Protein AF-A0A6N8WXF1-F1 (afdb_monomer)

Structure (mmCIF, N/CA/C/O backbone):
data_AF-A0A6N8WXF1-F1
#
_entry.id   AF-A0A6N8WXF1-F1
#
loop_
_atom_site.group_PDB
_atom_site.id
_atom_site.type_symbol
_atom_site.label_atom_id
_atom_site.label_alt_id
_atom_site.label_comp_id
_atom_site.label_asym_id
_atom_site.label_entity_id
_atom_site.label_seq_id
_atom_site.pdbx_PDB_ins_code
_atom_site.Cartn_x
_atom_site.Cartn_y
_atom_site.Cartn_z
_atom_site.occupancy
_atom_site.B_iso_or_equiv
_atom_site.auth_seq_id
_atom_site.auth_comp_id
_atom_site.auth_asym_id
_atom_site.auth_atom_id
_atom_site.pdbx_PDB_model_num
ATOM 1 N N . MET A 1 1 ? -14.142 -8.133 22.635 1.00 45.91 1 MET A N 1
ATOM 2 C CA . MET A 1 1 ? -13.012 -7.205 22.395 1.00 45.91 1 MET A CA 1
ATOM 3 C C . MET A 1 1 ? -13.381 -6.278 21.242 1.00 45.91 1 MET A C 1
ATOM 5 O O . MET A 1 1 ? -13.511 -6.754 20.126 1.00 45.91 1 MET A O 1
ATOM 9 N N . VAL A 1 2 ? -13.614 -4.989 21.506 1.00 54.34 2 VAL A N 1
ATOM 10 C CA . VAL A 1 2 ? -14.105 -3.998 20.513 1.00 54.34 2 VAL A CA 1
ATOM 11 C C . VAL A 1 2 ? -12.969 -3.399 19.661 1.00 54.34 2 VAL A C 1
ATOM 13 O O . VAL A 1 2 ? -13.206 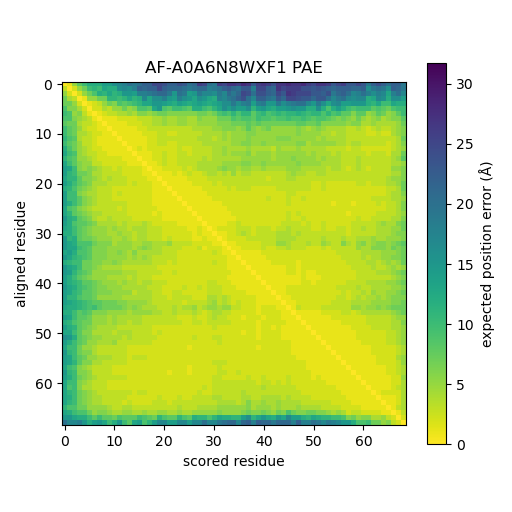-2.853 18.588 1.00 54.34 2 VAL A O 1
ATOM 16 N N . ILE A 1 3 ? -11.720 -3.572 20.104 1.00 54.09 3 ILE A N 1
ATOM 17 C CA . ILE A 1 3 ? -10.521 -2.968 19.502 1.00 54.09 3 ILE A CA 1
ATOM 18 C C . ILE A 1 3 ? -10.325 -3.422 18.042 1.00 54.09 3 ILE A C 1
ATOM 20 O O . ILE A 1 3 ? -10.034 -2.603 17.183 1.00 54.09 3 ILE A O 1
ATOM 24 N N . GLY A 1 4 ? -10.620 -4.686 17.713 1.00 61.22 4 GLY A N 1
ATOM 25 C CA . GLY A 1 4 ? -10.473 -5.186 16.339 1.00 61.22 4 GLY A CA 1
ATOM 26 C C . GLY A 1 4 ? -11.506 -4.655 15.333 1.00 61.22 4 GLY A C 1
ATOM 27 O O . GLY A 1 4 ? -11.238 -4.663 14.135 1.00 61.22 4 GLY A O 1
ATOM 28 N N . GLN A 1 5 ? -12.682 -4.201 15.781 1.00 64.06 5 GLN A N 1
ATOM 29 C CA . GLN A 1 5 ? -13.746 -3.761 14.867 1.00 64.06 5 GLN A CA 1
ATOM 30 C C . GLN A 1 5 ? -13.648 -2.276 14.515 1.00 64.06 5 GLN A C 1
ATOM 32 O O . GLN A 1 5 ? -13.807 -1.929 13.347 1.00 64.06 5 GLN A O 1
ATOM 37 N N . HIS A 1 6 ? -13.313 -1.413 15.478 1.00 66.25 6 HIS A N 1
ATOM 38 C CA . HIS A 1 6 ? -13.120 0.013 15.196 1.00 66.25 6 HIS A CA 1
ATOM 39 C C . HIS A 1 6 ? -11.926 0.271 14.271 1.00 66.25 6 HIS A C 1
ATOM 41 O O . HIS A 1 6 ? -12.035 1.074 13.342 1.00 66.25 6 HIS A O 1
ATOM 47 N N . ASP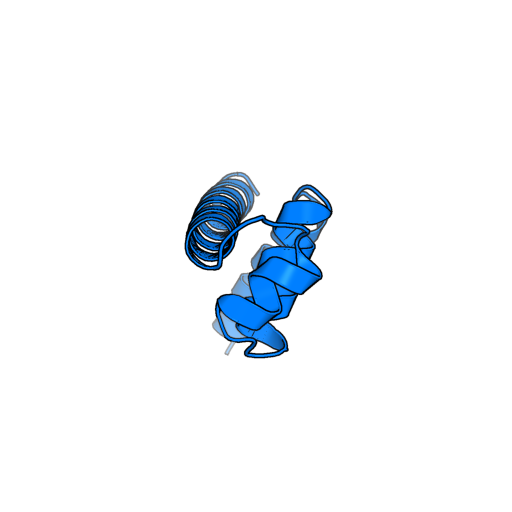 A 1 7 ? -10.813 -0.439 14.472 1.00 73.62 7 ASP A N 1
ATOM 48 C CA . ASP A 1 7 ? -9.636 -0.293 13.610 1.00 73.62 7 ASP A CA 1
ATOM 49 C C . ASP A 1 7 ? -9.920 -0.791 12.189 1.00 73.62 7 ASP A C 1
ATOM 51 O O . ASP A 1 7 ? -9.522 -0.154 11.211 1.00 73.62 7 ASP A O 1
ATOM 55 N N . ARG A 1 8 ? -10.703 -1.869 12.061 1.00 79.88 8 ARG A N 1
ATOM 56 C CA . ARG A 1 8 ? -11.152 -2.386 10.766 1.00 79.88 8 ARG A CA 1
ATOM 57 C C . ARG A 1 8 ? -12.079 -1.414 10.037 1.00 79.88 8 ARG A C 1
ATOM 59 O O . ARG A 1 8 ? -11.888 -1.187 8.848 1.00 79.88 8 ARG A O 1
ATOM 66 N N . GLN A 1 9 ? -13.042 -0.805 10.726 1.00 83.62 9 GLN A N 1
ATOM 67 C CA . GLN A 1 9 ? -13.957 0.162 10.110 1.00 83.62 9 GLN A CA 1
ATOM 68 C C . GLN A 1 9 ? -13.228 1.417 9.622 1.00 83.62 9 GLN A C 1
ATOM 70 O O . GLN A 1 9 ? -13.492 1.893 8.519 1.00 83.62 9 GLN A O 1
ATOM 75 N N . ARG A 1 10 ? -12.273 1.936 10.404 1.00 82.12 10 ARG A N 1
ATOM 76 C CA . ARG A 1 10 ? -11.433 3.071 9.986 1.00 82.12 10 ARG A CA 1
ATOM 77 C C . ARG A 1 10 ? -10.552 2.716 8.796 1.00 82.12 10 ARG A C 1
ATOM 79 O O . ARG A 1 10 ? -10.417 3.527 7.884 1.00 82.12 10 ARG A O 1
ATOM 86 N N . TYR A 1 11 ? -9.992 1.510 8.788 1.00 83.69 11 TYR A N 1
ATOM 87 C CA . TYR A 1 11 ? -9.221 0.995 7.662 1.00 83.69 11 TYR A CA 1
ATOM 88 C C . TYR A 1 11 ? -10.073 0.892 6.387 1.00 83.69 11 TYR A C 1
ATOM 90 O O . TYR A 1 11 ? -9.698 1.444 5.354 1.00 83.69 11 TYR A O 1
ATOM 98 N N . GLU A 1 12 ? -11.246 0.257 6.461 1.00 85.62 12 GLU A N 1
ATOM 99 C CA . GLU A 1 12 ? -12.167 0.113 5.327 1.00 85.62 12 GLU A CA 1
ATOM 100 C C . GLU A 1 12 ? -12.653 1.480 4.811 1.00 85.62 12 GLU A C 1
ATOM 102 O O . GLU A 1 12 ? -12.624 1.728 3.603 1.00 85.62 12 GLU A O 1
ATOM 107 N N . ALA A 1 13 ? -13.016 2.405 5.706 1.00 87.44 13 ALA A N 1
ATOM 108 C CA . ALA A 1 13 ? -13.416 3.763 5.338 1.00 87.44 13 ALA A CA 1
ATOM 109 C C . ALA A 1 13 ? -12.257 4.570 4.724 1.00 87.44 13 ALA A C 1
ATOM 111 O O . ALA A 1 13 ? -12.442 5.263 3.722 1.00 87.44 13 ALA A O 1
ATOM 112 N N . GLY A 1 14 ? -11.046 4.458 5.279 1.00 87.44 14 GLY A N 1
ATOM 113 C CA . GLY A 1 14 ? -9.844 5.093 4.737 1.00 87.44 14 GLY A CA 1
ATOM 114 C C . GLY A 1 14 ? -9.504 4.577 3.337 1.00 87.44 14 GLY A C 1
ATOM 115 O O . GLY A 1 14 ? -9.246 5.368 2.430 1.00 87.44 14 GLY A O 1
ATOM 116 N N . LEU A 1 15 ? -9.596 3.260 3.117 1.00 87.31 15 LEU A N 1
ATOM 117 C CA . LEU A 1 15 ? -9.415 2.637 1.801 1.00 87.31 15 LEU A CA 1
ATOM 118 C C . LEU A 1 15 ? -10.415 3.131 0.755 1.00 87.31 15 LEU A C 1
ATOM 120 O O . LEU A 1 15 ? -10.050 3.247 -0.414 1.00 87.31 15 LEU A O 1
ATOM 124 N N . GLN A 1 16 ? -11.660 3.406 1.146 1.00 88.62 16 GLN A N 1
ATOM 125 C CA . GLN A 1 16 ? -12.675 3.937 0.231 1.00 88.62 16 GLN A CA 1
ATOM 126 C C . GLN A 1 16 ? -12.399 5.387 -0.188 1.00 88.62 16 GLN A C 1
ATOM 128 O O . GLN A 1 16 ? -12.739 5.759 -1.309 1.00 88.62 16 GLN A O 1
ATOM 133 N N . ARG A 1 17 ? -11.767 6.190 0.677 1.00 88.06 17 ARG A N 1
ATOM 134 C CA . ARG A 1 17 ? -11.400 7.591 0.388 1.00 88.06 17 ARG A CA 1
ATOM 135 C C . ARG A 1 17 ? -10.120 7.724 -0.435 1.00 88.06 17 ARG A C 1
ATOM 137 O O . ARG A 1 17 ? -9.913 8.725 -1.118 1.00 88.06 17 ARG A O 1
ATOM 144 N N . LEU A 1 18 ? -9.261 6.708 -0.397 1.00 88.88 18 LEU A N 1
ATOM 145 C CA . LEU A 1 18 ? -8.036 6.663 -1.183 1.00 88.88 18 LEU A CA 1
ATOM 146 C C . LEU A 1 18 ? -8.304 6.601 -2.685 1.00 88.88 18 LEU A C 1
ATOM 148 O O . LEU A 1 18 ? -9.260 6.001 -3.175 1.00 88.88 18 LEU A O 1
ATOM 152 N N . ARG A 1 19 ? -7.361 7.156 -3.448 1.00 90.75 19 ARG A N 1
ATOM 153 C CA . ARG A 1 19 ? -7.383 7.055 -4.909 1.00 90.75 19 ARG A CA 1
ATOM 154 C C . ARG A 1 19 ? -7.311 5.582 -5.335 1.00 90.75 19 ARG A C 1
ATOM 156 O O . ARG A 1 19 ? -6.566 4.815 -4.718 1.00 90.75 19 ARG A O 1
ATOM 163 N N . PRO A 1 20 ? -7.953 5.187 -6.451 1.00 89.81 20 PRO A N 1
ATOM 164 C CA . PRO A 1 20 ? -8.004 3.788 -6.888 1.00 89.81 20 PRO A CA 1
ATOM 165 C C . PRO A 1 20 ? -6.630 3.131 -7.073 1.00 89.81 20 PRO A C 1
ATOM 167 O O . PRO A 1 20 ? -6.476 1.928 -6.882 1.00 89.81 20 PRO A O 1
ATOM 170 N N . ILE A 1 21 ? -5.617 3.910 -7.461 1.00 88.62 21 ILE A N 1
ATOM 171 C CA . ILE A 1 21 ? -4.238 3.423 -7.605 1.00 88.62 21 ILE A CA 1
ATOM 172 C C . ILE A 1 21 ? -3.584 3.123 -6.248 1.00 88.62 21 ILE A C 1
ATOM 174 O O . ILE A 1 21 ? -2.887 2.124 -6.110 1.00 88.62 21 ILE A O 1
ATOM 178 N N . ASP A 1 22 ? -3.852 3.950 -5.236 1.00 91.69 22 ASP A N 1
ATOM 179 C CA . ASP A 1 22 ? -3.284 3.795 -3.899 1.00 91.69 22 ASP A CA 1
ATOM 180 C C . ASP A 1 22 ? -3.970 2.626 -3.172 1.00 91.69 22 ASP A C 1
ATOM 182 O O . ASP A 1 22 ? -3.300 1.790 -2.570 1.00 91.69 22 ASP A O 1
ATOM 186 N N . ARG A 1 23 ? -5.296 2.499 -3.327 1.00 92.50 23 ARG A N 1
ATOM 187 C CA . ARG A 1 23 ? -6.064 1.346 -2.837 1.00 92.50 23 ARG A CA 1
ATOM 188 C C . ARG A 1 23 ? -5.557 0.030 -3.432 1.00 92.50 23 ARG A C 1
ATOM 190 O O . ARG A 1 23 ? -5.312 -0.916 -2.690 1.00 92.50 23 ARG A O 1
ATOM 197 N N . ARG A 1 24 ? -5.355 -0.029 -4.756 1.00 92.50 24 ARG A N 1
ATOM 198 C CA . ARG A 1 24 ? -4.803 -1.221 -5.427 1.00 92.50 24 ARG A CA 1
ATOM 199 C C . ARG A 1 24 ? -3.418 -1.593 -4.903 1.00 92.50 24 ARG A C 1
ATOM 201 O O . ARG A 1 24 ? -3.163 -2.772 -4.693 1.00 92.50 24 ARG A O 1
ATOM 208 N N . ALA A 1 25 ? -2.555 -0.608 -4.652 1.00 93.12 25 ALA A N 1
ATOM 209 C CA . ALA A 1 25 ? -1.222 -0.847 -4.102 1.00 93.12 25 ALA A CA 1
ATOM 210 C C . ALA A 1 25 ? -1.271 -1.479 -2.703 1.00 93.12 25 ALA A C 1
ATOM 212 O O . ALA A 1 25 ? -0.497 -2.388 -2.417 1.00 93.12 25 ALA A O 1
ATOM 213 N N . ILE A 1 26 ? -2.196 -1.027 -1.851 1.00 92.25 26 ILE A N 1
ATOM 214 C CA . ILE A 1 26 ? -2.367 -1.564 -0.495 1.00 92.25 26 ILE A CA 1
ATOM 215 C C . ILE A 1 26 ? -2.926 -2.990 -0.541 1.00 92.25 26 ILE A C 1
ATOM 217 O O . ILE A 1 26 ? -2.354 -3.873 0.089 1.00 92.25 26 ILE A O 1
ATOM 221 N N . ILE A 1 27 ? -3.979 -3.237 -1.328 1.00 91.69 27 ILE A N 1
ATOM 222 C CA . ILE A 1 27 ? -4.581 -4.576 -1.470 1.00 91.69 27 ILE A CA 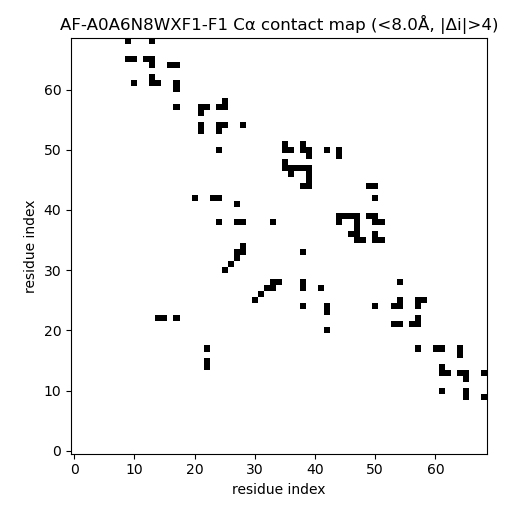1
ATOM 223 C C . ILE A 1 27 ? -3.551 -5.573 -2.013 1.00 91.69 27 ILE A C 1
ATOM 225 O O . ILE A 1 27 ? -3.343 -6.634 -1.433 1.00 91.69 27 ILE A O 1
ATOM 229 N N . ALA A 1 28 ? -2.850 -5.220 -3.092 1.00 91.94 28 ALA A N 1
ATOM 230 C CA . ALA A 1 28 ? -1.858 -6.104 -3.692 1.00 91.94 28 ALA A CA 1
ATOM 231 C C . ALA A 1 28 ? -0.694 -6.423 -2.737 1.00 91.94 28 ALA A C 1
ATOM 233 O O . ALA A 1 28 ? -0.185 -7.539 -2.741 1.00 91.94 28 ALA A O 1
ATOM 234 N N . ASN A 1 29 ? -0.287 -5.468 -1.896 1.00 92.75 29 ASN A N 1
ATOM 235 C CA . ASN A 1 29 ? 0.809 -5.674 -0.956 1.00 92.75 29 ASN A CA 1
ATOM 236 C C . ASN A 1 29 ? 0.393 -6.422 0.322 1.00 92.75 29 ASN A C 1
ATOM 238 O O . ASN A 1 29 ? 1.112 -7.323 0.739 1.00 92.75 29 ASN A O 1
ATOM 242 N N . ILE A 1 30 ? -0.727 -6.047 0.947 1.00 88.06 30 ILE A N 1
ATOM 243 C CA . ILE A 1 30 ? -1.137 -6.568 2.262 1.00 88.06 30 ILE A CA 1
ATOM 244 C C . ILE A 1 30 ? -2.048 -7.788 2.130 1.00 88.06 30 ILE A C 1
ATOM 246 O O . ILE A 1 30 ? -1.866 -8.760 2.854 1.00 88.06 30 ILE A O 1
ATOM 250 N N . GLU A 1 31 ? -3.033 -7.743 1.231 1.00 87.56 31 GLU A N 1
ATOM 251 C CA . GLU A 1 31 ? -4.045 -8.802 1.123 1.00 87.56 31 GLU A CA 1
ATOM 252 C C . GLU A 1 31 ? -3.581 -9.936 0.206 1.00 87.56 31 GLU A C 1
ATOM 254 O O . GLU A 1 31 ? -3.783 -11.104 0.523 1.00 87.56 31 GLU A O 1
ATOM 259 N N . LEU A 1 32 ? -2.934 -9.599 -0.915 1.00 89.75 32 LEU A N 1
ATOM 260 C CA . LEU A 1 32 ? -2.448 -10.590 -1.884 1.00 89.75 32 LEU A CA 1
ATOM 261 C C . LEU A 1 32 ? -0.990 -11.011 -1.647 1.00 89.75 32 LEU A C 1
ATOM 263 O O . LEU A 1 32 ? -0.540 -11.994 -2.232 1.00 89.75 32 LEU A O 1
ATOM 267 N N . GLY A 1 33 ? -0.244 -10.280 -0.811 1.00 90.44 33 GLY A N 1
ATOM 268 C CA . GLY A 1 33 ? 1.142 -10.609 -0.468 1.00 90.44 33 GLY A CA 1
ATOM 269 C C . 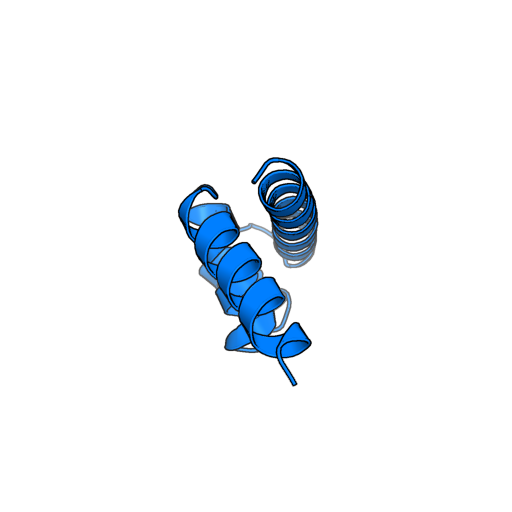GLY A 1 33 ? 2.123 -10.533 -1.643 1.00 90.44 33 GLY A C 1
ATOM 270 O O . GLY A 1 33 ? 3.139 -11.225 -1.634 1.00 90.44 33 GLY A O 1
ATOM 271 N N . TYR A 1 34 ? 1.832 -9.725 -2.668 1.00 93.12 34 TYR A N 1
ATOM 272 C CA . TYR A 1 34 ? 2.690 -9.614 -3.847 1.00 93.12 34 TYR A CA 1
ATOM 273 C C . TYR A 1 34 ? 4.056 -9.018 -3.509 1.00 93.12 34 TYR A C 1
ATOM 275 O O . TYR A 1 34 ? 4.180 -8.064 -2.730 1.00 93.12 34 TYR A O 1
ATOM 283 N N . ASN A 1 35 ? 5.086 -9.552 -4.164 1.00 92.81 35 ASN A N 1
ATOM 284 C CA . ASN A 1 35 ? 6.425 -8.985 -4.108 1.00 92.81 35 ASN A CA 1
ATOM 285 C C . ASN A 1 35 ? 6.506 -7.678 -4.929 1.00 92.81 35 ASN A C 1
ATOM 287 O O . ASN A 1 35 ? 5.582 -7.311 -5.660 1.00 92.81 35 ASN A O 1
ATOM 291 N N . TYR A 1 36 ? 7.612 -6.938 -4.808 1.00 90.69 36 TYR A N 1
ATOM 292 C CA . TYR A 1 36 ? 7.741 -5.632 -5.468 1.00 90.69 36 TYR A CA 1
ATOM 293 C C . TYR A 1 36 ? 7.782 -5.712 -7.002 1.00 90.69 36 TYR A C 1
ATOM 295 O O . TYR A 1 36 ? 7.352 -4.767 -7.661 1.00 90.69 36 TYR A O 1
ATOM 303 N N . GLU A 1 37 ? 8.229 -6.831 -7.575 1.00 93.94 37 GLU A N 1
ATOM 304 C CA . GLU A 1 37 ? 8.238 -7.049 -9.027 1.00 93.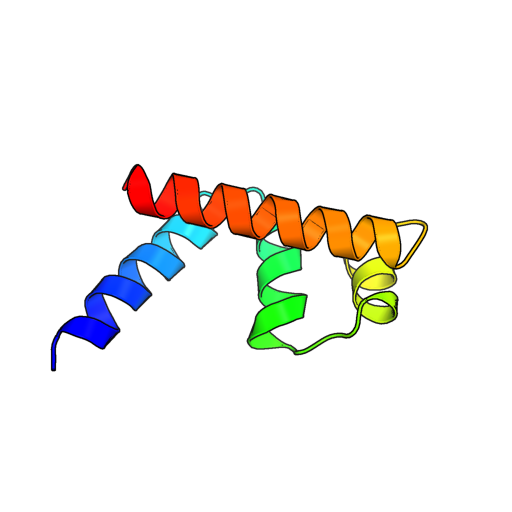94 37 GLU A CA 1
ATOM 305 C C . GLU A 1 37 ? 6.816 -7.238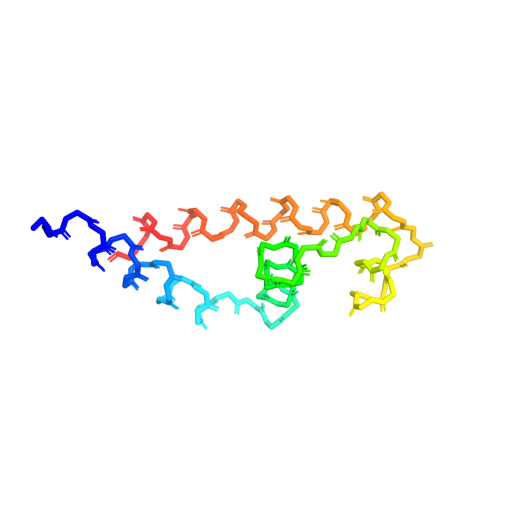 -9.566 1.00 93.94 37 GLU A C 1
ATOM 307 O O . GLU A 1 37 ? 6.401 -6.566 -10.508 1.00 93.94 37 GLU A O 1
ATOM 312 N N . GLN A 1 38 ? 6.022 -8.077 -8.902 1.00 94.44 38 GLN A N 1
ATOM 313 C CA . GLN A 1 38 ? 4.606 -8.279 -9.205 1.00 94.44 38 GLN A CA 1
ATOM 314 C C . GLN A 1 38 ? 3.806 -6.990 -8.998 1.00 94.44 38 GLN A C 1
ATOM 316 O O . GLN A 1 38 ? 2.946 -6.648 -9.808 1.00 94.44 38 GLN A O 1
ATOM 321 N N . LEU A 1 39 ? 4.117 -6.230 -7.945 1.00 93.75 39 LEU A N 1
ATOM 322 C CA . LEU A 1 39 ? 3.514 -4.920 -7.714 1.00 93.75 39 LEU A CA 1
ATOM 323 C C . LEU A 1 39 ? 3.832 -3.935 -8.839 1.00 93.75 39 LEU A C 1
ATOM 325 O O . LEU A 1 39 ? 2.965 -3.139 -9.186 1.00 93.75 39 LEU A O 1
ATOM 329 N N . ALA A 1 40 ? 5.033 -3.974 -9.420 1.00 94.56 40 ALA A N 1
ATOM 330 C CA . ALA A 1 40 ? 5.367 -3.115 -10.550 1.00 94.56 40 ALA A CA 1
ATOM 331 C C . ALA A 1 40 ? 4.486 -3.411 -11.765 1.00 94.56 40 ALA A C 1
ATOM 333 O O . ALA A 1 40 ? 3.959 -2.478 -12.365 1.00 94.56 40 ALA A O 1
ATOM 334 N N . LEU A 1 41 ? 4.225 -4.688 -12.051 1.00 93.56 41 LEU A N 1
ATOM 335 C CA . LEU A 1 41 ? 3.314 -5.096 -13.123 1.00 93.56 41 LEU A CA 1
ATOM 336 C C . LEU A 1 41 ? 1.869 -4.652 -12.847 1.00 93.56 41 LEU A C 1
ATOM 338 O O . LEU A 1 41 ? 1.213 -4.070 -13.704 1.00 93.56 41 LEU A O 1
ATOM 342 N N . VAL A 1 42 ? 1.375 -4.876 -11.628 1.00 91.56 42 VAL A N 1
ATOM 343 C CA . VAL A 1 42 ? -0.013 -4.561 -11.238 1.00 91.56 42 VAL A CA 1
ATOM 344 C C . VAL A 1 42 ? -0.277 -3.053 -11.176 1.00 91.56 42 VAL A C 1
ATOM 346 O O . VAL A 1 42 ? -1.392 -2.598 -11.443 1.00 91.56 42 VAL A O 1
ATOM 349 N N . LEU A 1 43 ? 0.733 -2.271 -10.791 1.00 90.88 43 LEU A N 1
ATOM 350 C CA . LEU A 1 43 ? 0.643 -0.818 -10.633 1.00 90.88 43 LEU A CA 1
ATOM 351 C C . LEU A 1 43 ? 1.139 -0.039 -11.854 1.00 90.88 43 LEU A C 1
ATOM 353 O O . LEU A 1 43 ? 1.203 1.194 -11.773 1.00 90.88 43 LEU A O 1
ATOM 357 N N . ASP A 1 44 ? 1.488 -0.739 -12.936 1.00 93.62 44 ASP A N 1
ATOM 358 C CA . ASP A 1 44 ? 2.051 -0.172 -14.163 1.00 93.62 44 ASP A CA 1
ATOM 359 C C . ASP A 1 44 ? 3.240 0.759 -13.855 1.00 93.62 44 ASP A C 1
ATOM 361 O O . ASP A 1 44 ? 3.253 1.965 -14.128 1.00 93.62 44 ASP A O 1
ATOM 365 N N . LYS A 1 45 ? 4.221 0.215 -13.123 1.00 93.62 45 LYS A N 1
ATOM 366 C CA . LYS A 1 45 ? 5.455 0.906 -12.744 1.00 93.62 45 LYS A CA 1
ATOM 367 C C . LYS A 1 45 ? 6.650 0.326 -13.488 1.00 93.62 45 LYS A C 1
ATOM 369 O O . LYS A 1 45 ? 6.762 -0.888 -13.606 1.00 93.62 45 LYS A O 1
ATOM 374 N N . PRO A 1 46 ? 7.589 1.188 -13.918 1.00 92.44 46 PRO A N 1
ATOM 375 C CA . PRO A 1 46 ? 8.734 0.760 -14.716 1.00 92.44 46 PRO A CA 1
ATOM 376 C C . PRO A 1 46 ? 9.733 -0.080 -13.915 1.00 92.44 46 PRO A C 1
ATOM 378 O O . PRO A 1 46 ? 10.537 -0.791 -14.504 1.00 92.44 46 PRO A O 1
ATOM 381 N N . THR A 1 47 ? 9.716 0.024 -12.582 1.00 95.75 47 THR A N 1
ATOM 382 C CA . THR A 1 47 ? 10.632 -0.704 -11.703 1.00 95.75 47 THR A CA 1
ATOM 383 C C . THR A 1 47 ? 9.941 -1.165 -10.415 1.00 95.75 47 THR A C 1
ATOM 385 O O . THR A 1 47 ? 9.014 -0.490 -9.936 1.00 95.75 47 THR A O 1
ATOM 388 N N . PRO A 1 48 ? 10.425 -2.259 -9.796 1.00 94.44 48 PRO A N 1
ATOM 389 C CA . PRO A 1 48 ? 10.000 -2.694 -8.461 1.00 94.44 48 PRO A CA 1
ATOM 390 C C . PRO A 1 48 ? 10.135 -1.583 -7.412 1.00 94.44 48 PRO A C 1
ATOM 392 O O . PRO A 1 48 ? 9.269 -1.401 -6.556 1.00 94.44 48 PRO A O 1
ATOM 395 N N . GLU A 1 49 ? 11.158 -0.742 -7.547 1.00 95.38 49 GLU A N 1
ATOM 396 C CA . GLU A 1 4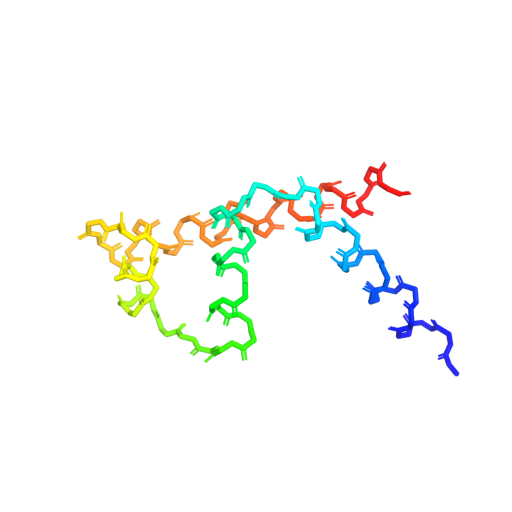9 ? 11.446 0.327 -6.588 1.00 95.38 49 GLU A CA 1
ATOM 397 C C . GLU A 1 49 ? 10.409 1.449 -6.677 1.00 95.38 49 GLU A C 1
ATOM 399 O O . GLU A 1 49 ? 9.965 1.989 -5.656 1.00 95.38 49 GLU A O 1
ATOM 404 N N . ALA A 1 50 ? 9.948 1.758 -7.892 1.00 94.12 50 ALA A N 1
ATOM 405 C CA . ALA A 1 50 ? 8.837 2.676 -8.103 1.00 94.12 50 ALA A CA 1
ATOM 406 C C . ALA A 1 50 ? 7.525 2.116 -7.525 1.00 94.12 50 ALA A C 1
ATOM 408 O O . ALA A 1 50 ? 6.728 2.878 -6.966 1.00 94.12 50 ALA A O 1
ATOM 409 N N . ALA A 1 51 ? 7.317 0.797 -7.593 1.00 94.50 51 ALA A N 1
ATOM 410 C CA . ALA A 1 51 ? 6.176 0.130 -6.972 1.00 94.50 51 ALA A CA 1
ATOM 411 C C . ALA A 1 51 ? 6.252 0.170 -5.437 1.00 94.50 51 ALA A C 1
ATOM 413 O O . ALA A 1 51 ? 5.287 0.571 -4.782 1.00 94.50 51 ALA A O 1
ATOM 414 N N . ARG A 1 52 ? 7.421 -0.119 -4.851 1.00 93.56 52 ARG A N 1
ATOM 415 C CA . ARG A 1 52 ? 7.682 0.012 -3.408 1.00 93.56 52 ARG A CA 1
ATOM 416 C C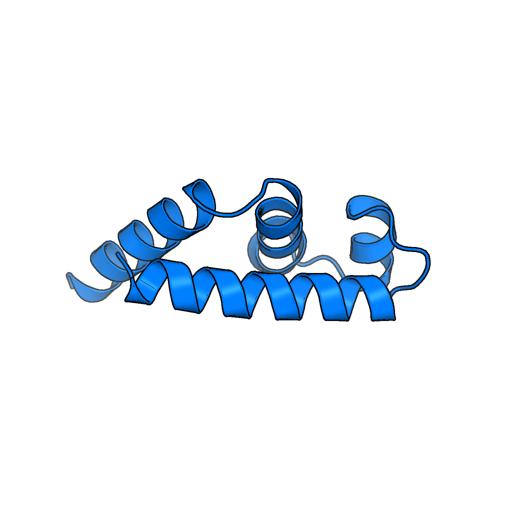 . ARG A 1 52 ? 7.389 1.428 -2.913 1.00 93.56 52 ARG A C 1
ATOM 418 O O . ARG A 1 52 ? 6.738 1.609 -1.881 1.00 93.56 52 ARG A O 1
ATOM 425 N N . LEU A 1 53 ? 7.827 2.448 -3.653 1.00 95.44 53 LEU A N 1
ATOM 426 C CA . LEU A 1 53 ? 7.551 3.843 -3.312 1.00 95.44 53 LEU A CA 1
ATOM 427 C C . LEU A 1 53 ? 6.054 4.176 -3.409 1.00 95.44 53 LEU A C 1
ATOM 429 O O . LEU A 1 53 ? 5.540 4.907 -2.558 1.00 95.44 53 LEU A O 1
ATOM 433 N N . ALA A 1 54 ? 5.351 3.643 -4.412 1.00 93.56 54 ALA A N 1
ATOM 434 C CA . ALA A 1 54 ? 3.906 3.807 -4.549 1.00 93.56 54 ALA A CA 1
ATOM 435 C C . ALA A 1 54 ? 3.152 3.204 -3.352 1.00 93.56 54 ALA A C 1
ATOM 437 O O . ALA A 1 54 ? 2.340 3.904 -2.748 1.00 93.56 54 ALA A O 1
ATOM 438 N N . VAL A 1 55 ? 3.492 1.976 -2.945 1.00 93.62 55 VAL A N 1
ATOM 439 C CA . VAL A 1 55 ? 2.929 1.322 -1.750 1.00 93.62 55 VAL A CA 1
ATOM 440 C C . VAL A 1 55 ? 3.200 2.152 -0.496 1.00 93.62 55 VAL A C 1
ATOM 442 O O . VAL A 1 55 ? 2.274 2.472 0.246 1.00 93.62 55 VAL A O 1
ATOM 445 N N . ARG A 1 56 ? 4.447 2.592 -0.277 1.00 94.56 56 ARG A N 1
ATOM 446 C CA . ARG A 1 56 ? 4.799 3.407 0.899 1.00 94.56 56 ARG A CA 1
ATOM 447 C C . ARG A 1 56 ? 3.998 4.710 0.959 1.00 94.56 56 ARG A C 1
ATOM 449 O O . ARG A 1 56 ? 3.531 5.100 2.025 1.00 94.56 56 ARG A O 1
ATOM 456 N N . ARG A 1 57 ? 3.820 5.387 -0.181 1.00 94.38 57 ARG A N 1
ATOM 457 C CA . 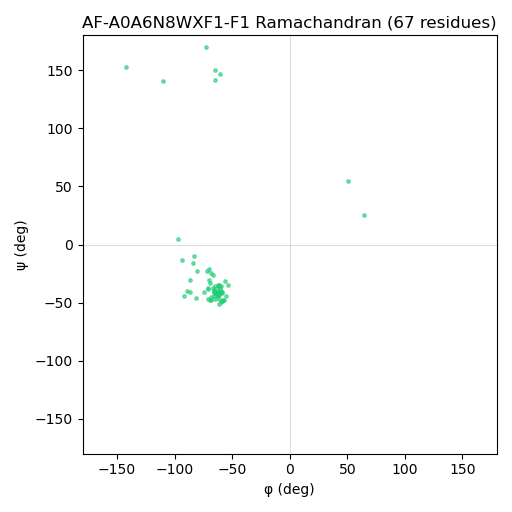ARG A 1 57 ? 2.996 6.603 -0.273 1.00 94.38 57 ARG A CA 1
ATOM 458 C C . ARG A 1 57 ? 1.521 6.307 0.000 1.00 94.38 57 ARG A C 1
ATOM 460 O O . ARG A 1 57 ? 0.880 7.099 0.683 1.00 94.38 57 ARG A O 1
ATOM 467 N N . ALA A 1 58 ? 1.000 5.190 -0.503 1.00 93.69 58 ALA A N 1
ATOM 468 C CA . ALA A 1 58 ? -0.375 4.770 -0.259 1.00 93.69 58 ALA A CA 1
ATOM 469 C C . ALA A 1 58 ? -0.631 4.501 1.234 1.00 93.69 58 ALA A C 1
ATOM 471 O O . ALA A 1 58 ? -1.612 5.006 1.770 1.00 93.69 58 ALA A O 1
ATOM 472 N N . LEU A 1 59 ? 0.290 3.820 1.926 1.00 91.94 59 LEU A N 1
ATOM 473 C CA . LEU A 1 59 ? 0.208 3.572 3.372 1.00 91.94 59 LEU A CA 1
ATOM 474 C C . LEU A 1 59 ? 0.202 4.863 4.200 1.00 91.94 59 LEU A C 1
ATOM 476 O O . LEU A 1 59 ? -0.585 4.997 5.132 1.00 91.94 59 LEU A O 1
ATOM 480 N N . ILE A 1 60 ? 1.049 5.836 3.847 1.00 93.62 60 ILE A N 1
ATOM 481 C CA . ILE A 1 60 ? 1.066 7.142 4.525 1.00 93.62 60 ILE A CA 1
ATOM 482 C C . ILE A 1 60 ? -0.267 7.869 4.320 1.00 93.62 60 ILE A C 1
ATOM 484 O O . ILE A 1 60 ? -0.826 8.402 5.275 1.00 93.62 60 ILE A O 1
ATOM 488 N N . ARG A 1 61 ? -0.803 7.872 3.091 1.00 91.38 61 ARG A N 1
ATOM 489 C CA . ARG A 1 61 ? -2.112 8.481 2.817 1.00 91.38 61 ARG A CA 1
ATOM 490 C C . ARG A 1 61 ? -3.227 7.781 3.584 1.00 91.38 61 ARG A C 1
ATOM 492 O O . ARG A 1 61 ? -4.038 8.473 4.176 1.00 91.38 61 ARG A O 1
ATOM 499 N N . LEU A 1 62 ? -3.225 6.449 3.645 1.00 90.19 62 LEU A N 1
ATOM 500 C CA . LEU A 1 62 ? -4.181 5.690 4.451 1.00 90.19 62 LEU A CA 1
ATOM 501 C C . LEU A 1 62 ? -4.132 6.109 5.924 1.00 90.19 62 LEU A C 1
ATOM 503 O O . LEU A 1 62 ? -5.170 6.388 6.509 1.00 90.19 62 LEU A O 1
ATOM 507 N N . GLY A 1 63 ? -2.935 6.206 6.508 1.00 89.94 63 GLY A N 1
ATOM 508 C CA . GLY A 1 63 ? -2.774 6.653 7.893 1.00 89.94 63 GLY A CA 1
ATOM 509 C C . GLY A 1 63 ? -3.280 8.080 8.131 1.00 89.94 63 GLY A C 1
ATOM 510 O O . GLY A 1 63 ? -3.845 8.359 9.188 1.00 89.94 63 GLY A O 1
ATOM 511 N N . ASN A 1 64 ? -3.125 8.970 7.147 1.00 90.12 64 ASN A N 1
ATOM 512 C CA . ASN A 1 64 ? -3.689 10.318 7.207 1.00 90.12 64 ASN A CA 1
ATOM 513 C C . ASN A 1 64 ? -5.223 10.286 7.128 1.00 90.12 64 ASN A C 1
ATOM 515 O O . ASN A 1 64 ? -5.872 10.875 7.985 1.00 90.12 64 ASN A O 1
ATOM 519 N N . GLU A 1 65 ? -5.800 9.545 6.179 1.00 89.50 65 GLU A N 1
ATOM 520 C CA . GLU A 1 65 ? -7.258 9.383 6.047 1.00 89.50 65 GLU A CA 1
ATOM 521 C C . GLU A 1 65 ? -7.885 8.772 7.307 1.00 89.50 65 GLU A C 1
ATOM 523 O O . GLU A 1 65 ? -8.933 9.221 7.756 1.00 89.50 65 GLU A O 1
ATOM 528 N N . MET A 1 66 ? -7.228 7.785 7.926 1.00 87.19 66 MET A N 1
ATOM 529 C CA . MET A 1 66 ? -7.685 7.160 9.174 1.00 87.19 66 MET A CA 1
ATOM 530 C C . MET A 1 66 ? -7.607 8.092 10.391 1.00 87.19 66 MET A C 1
ATOM 532 O O . MET A 1 66 ? -8.314 7.860 11.365 1.00 87.19 66 MET A O 1
ATOM 536 N N . ARG A 1 67 ? -6.731 9.107 10.367 1.00 82.19 67 ARG A N 1
ATOM 537 C CA . ARG A 1 67 ? -6.608 10.126 11.426 1.00 82.19 67 ARG A CA 1
ATOM 538 C C . ARG A 1 67 ? -7.572 11.294 11.213 1.00 82.19 67 ARG A C 1
ATOM 540 O O . ARG A 1 67 ? -7.968 11.932 12.182 1.00 82.19 67 ARG A O 1
ATOM 547 N N . SER A 1 68 ? -7.894 11.592 9.958 1.00 71.19 68 SER A N 1
ATOM 548 C CA . SER A 1 68 ? -8.847 12.633 9.563 1.00 71.19 68 SER A CA 1
ATOM 549 C C . SER A 1 68 ? -10.311 12.173 9.603 1.00 71.19 68 SER A C 1
ATOM 551 O O . SER A 1 68 ? -11.194 13.014 9.455 1.00 71.19 68 SER A O 1
ATOM 553 N N . ALA A 1 69 ? -10.559 10.871 9.784 1.00 56.72 69 ALA A N 1
ATOM 554 C CA . ALA A 1 69 ? -11.874 10.240 9.928 1.00 56.72 69 ALA A CA 1
ATOM 555 C C . ALA A 1 69 ? -12.269 10.037 11.395 1.00 56.72 69 ALA A C 1
ATOM 557 O O . ALA A 1 69 ? -13.477 10.180 11.679 1.00 56.72 69 ALA A O 1
#

pLDDT: mean 86.98, std 11.09, range [45.91, 95.75]

Nearest PDB structures (foldseek):
  3hug-assembly6_K  TM=9.105E-01  e=7.010E-02  Mycobacterium tuberculosis H37Rv
  1or7-assembly3_A  TM=8.449E-01  e=2.052E-01  Escherichia coli
  7lq4-assembly1_A  TM=8.665E-01  e=2.881E-01  Rubrobacter radiotolerans
  1rp3-assembly2_C  TM=7.864E-01  e=3.414E-01  Aquifex aeolicus
  1rp3-assembly4_G  TM=8.131E-01  e=4.793E-01  Aquifex aeolicus

Sequence (69 aa):
MVIGQHDRQRYEAGLQRLRPIDRRAIIANIELGYNYEQLALVLDKPTPEAARLAVRRALIRLGNEMRSA

Mean predicted aligned error: 4.81 Å

Foldseek 3Di:
DCVVPLVVVLLVQLLVPDDPLLNQLQCCCPVVVDQLQVQCVSSVHPDSVVSVVSPVVSVVSSVVSSVVD

Radius of gyration: 12.71 Å; Cα contacts (8 Å, |Δi|>4): 67; chains: 1; bounding box: 26×23×37 Å

Secondary structure (DSSP, 8-state):
--HHHHHHHHHHHHHHHS-HHHHHHHIIIIIS---HHHHHHHTT-SSHHHHHHHHHHHHHHHHHHHHH-

Solvent-accessible surface area (backbone atoms only — not comparable to full-atom values): 3745 Å² total; per-residue (Å²): 129,68,70,70,55,58,55,47,51,38,50,55,54,17,48,70,73,41,54,74,69,36,38,48,38,47,44,41,44,71,76,67,60,46,52,45,61,58,37,5,65,78,67,75,34,98,37,36,65,57,25,48,51,48,32,53,52,27,54,53,50,38,57,49,42,46,70,77,104